Protein AF-A0A812J6T2-F1 (afdb_monomer)

pLDDT: mean 76.47, std 21.28, range [25.19, 96.25]

Mean predicted aligned error: 9.22 Å

Sequence (158 aa):
MQNLRRTVVQTNADLVLSTQWRKYPQHRQRLREALERSGIPASRIVGETPSFCGGPYCRAQEIKAFLDAHEELLDDEKRWAAVDDVNIEEQDPALMKGHFVKTDPLRGLTEERAQALVSVFAMKGKFLNDGTETLEQMGLQDGGQVIAVIKPRSAPPR

Structure (mmCIF, N/CA/C/O backbone):
data_AF-A0A812J6T2-F1
#
_entry.id   AF-A0A812J6T2-F1
#
loop_
_atom_site.group_PDB
_atom_site.id
_atom_site.type_symbol
_atom_site.label_atom_id
_atom_site.label_alt_id
_atom_site.label_comp_id
_atom_site.label_asym_id
_atom_site.label_entity_id
_atom_site.label_seq_id
_atom_site.pdbx_PDB_ins_code
_atom_site.Cartn_x
_atom_site.Cartn_y
_atom_site.Cartn_z
_atom_site.occupancy
_atom_site.B_iso_or_equiv
_at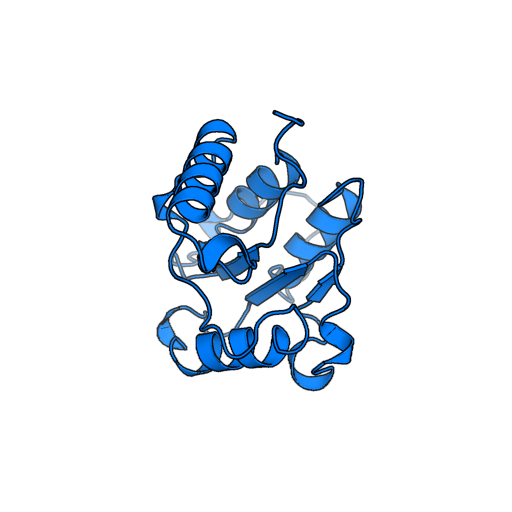om_site.auth_seq_id
_atom_site.auth_comp_id
_atom_site.auth_asym_id
_atom_site.auth_atom_id
_atom_site.pdbx_PDB_model_num
ATOM 1 N N . MET A 1 1 ? 8.153 9.354 7.603 1.00 71.06 1 MET A N 1
ATOM 2 C CA . MET A 1 1 ? 7.288 8.205 7.962 1.00 71.06 1 MET A CA 1
ATOM 3 C C . MET A 1 1 ? 6.202 8.528 8.993 1.00 71.06 1 MET A C 1
ATOM 5 O O . MET A 1 1 ? 5.327 7.694 9.167 1.00 71.06 1 MET A O 1
ATOM 9 N N . GLN A 1 2 ? 6.186 9.704 9.640 1.00 84.12 2 GLN A N 1
ATOM 10 C CA . GLN A 1 2 ? 5.151 10.041 10.637 1.00 84.12 2 GLN A CA 1
ATOM 11 C C . GLN A 1 2 ? 3.719 9.953 10.079 1.00 84.12 2 GLN A C 1
ATOM 13 O O . GLN A 1 2 ? 2.868 9.336 10.709 1.00 84.12 2 GLN A O 1
ATOM 18 N N . ASN A 1 3 ? 3.487 10.463 8.865 1.00 86.81 3 ASN A N 1
ATOM 19 C CA . ASN A 1 3 ? 2.178 10.387 8.206 1.00 86.81 3 ASN A CA 1
ATOM 20 C C . ASN A 1 3 ? 1.723 8.946 7.965 1.00 86.81 3 ASN A C 1
ATOM 22 O O . ASN A 1 3 ? 0.592 8.606 8.281 1.00 86.81 3 ASN A O 1
ATOM 26 N N . LEU A 1 4 ? 2.628 8.076 7.502 1.00 86.81 4 LEU A N 1
ATOM 27 C CA . LEU A 1 4 ? 2.323 6.657 7.323 1.00 86.81 4 LEU A CA 1
ATOM 28 C C . LEU A 1 4 ? 1.957 5.996 8.656 1.00 86.81 4 LEU A C 1
ATOM 30 O O . LEU A 1 4 ? 0.974 5.269 8.722 1.00 86.81 4 LEU A O 1
ATOM 34 N N . ARG A 1 5 ? 2.725 6.269 9.718 1.00 87.38 5 ARG A N 1
ATOM 35 C CA . ARG A 1 5 ? 2.441 5.742 11.059 1.00 87.38 5 ARG A CA 1
ATOM 36 C C . ARG A 1 5 ? 1.055 6.173 11.527 1.00 87.38 5 ARG A C 1
ATOM 38 O O . ARG A 1 5 ? 0.303 5.334 12.003 1.00 87.38 5 ARG A O 1
ATOM 45 N N . ARG A 1 6 ? 0.712 7.456 11.380 1.00 85.94 6 ARG A N 1
ATOM 46 C CA . ARG A 1 6 ? -0.609 7.958 11.767 1.00 85.94 6 ARG A CA 1
ATOM 47 C C . ARG A 1 6 ? -1.716 7.287 10.961 1.00 85.94 6 ARG A C 1
ATOM 4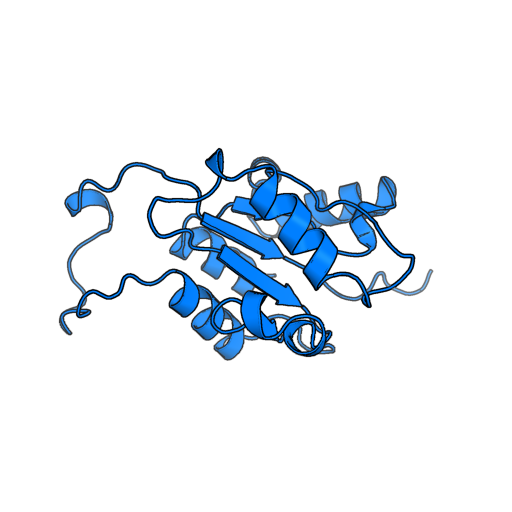9 O O . ARG A 1 6 ? -2.675 6.848 11.576 1.00 85.94 6 ARG A O 1
ATOM 56 N N . THR A 1 7 ? -1.569 7.157 9.639 1.00 85.75 7 THR A N 1
ATOM 57 C CA . THR A 1 7 ? -2.551 6.443 8.809 1.00 85.75 7 THR A CA 1
ATOM 58 C C . THR A 1 7 ? -2.727 5.009 9.297 1.00 85.75 7 THR A C 1
ATOM 60 O O . THR A 1 7 ? -3.843 4.640 9.620 1.00 85.75 7 THR A O 1
ATOM 63 N N . VAL A 1 8 ? -1.642 4.243 9.450 1.00 85.56 8 VAL A N 1
ATOM 64 C CA . VAL A 1 8 ? -1.690 2.850 9.930 1.00 85.56 8 VAL A CA 1
ATOM 65 C C . VAL A 1 8 ? -2.388 2.733 11.285 1.00 85.56 8 VAL A C 1
ATOM 67 O O . VAL A 1 8 ? -3.211 1.847 11.469 1.00 85.56 8 VAL A O 1
ATOM 70 N N . VAL A 1 9 ? -2.098 3.633 12.228 1.00 84.50 9 VAL A N 1
ATOM 71 C CA . VAL A 1 9 ? -2.751 3.642 13.547 1.00 84.50 9 VAL A CA 1
ATOM 72 C C . VAL A 1 9 ? -4.235 3.997 13.435 1.00 84.50 9 VAL A C 1
ATOM 74 O O . VAL A 1 9 ? -5.061 3.352 14.066 1.00 84.50 9 VAL A O 1
ATOM 77 N N . GLN A 1 10 ? -4.577 5.010 12.639 1.00 84.12 10 GLN A N 1
ATOM 78 C CA . GLN A 1 10 ? -5.946 5.503 12.495 1.00 84.12 10 GLN A CA 1
ATOM 79 C C . GLN A 1 10 ? -6.855 4.519 11.756 1.00 84.12 10 GLN A C 1
ATOM 81 O O . GLN A 1 10 ? -8.044 4.449 12.050 1.00 84.12 10 GLN A O 1
ATOM 86 N N . THR A 1 11 ? -6.310 3.782 10.792 1.00 81.81 11 THR A N 1
ATOM 87 C CA . THR A 1 11 ? -7.057 2.796 10.008 1.00 81.81 11 THR A CA 1
ATOM 88 C C . THR A 1 11 ? -6.918 1.385 10.582 1.00 81.81 11 THR A C 1
ATOM 90 O O . THR A 1 11 ? -7.647 0.491 10.188 1.00 81.81 11 THR A O 1
ATOM 93 N N . ASN A 1 12 ? -6.003 1.155 11.527 1.00 82.44 12 ASN A N 1
ATOM 94 C CA . ASN A 1 12 ? -5.631 -0.186 11.993 1.00 82.44 12 ASN A CA 1
ATOM 95 C C . ASN A 1 12 ? -5.145 -1.112 10.857 1.00 82.44 12 ASN A C 1
ATOM 97 O O . ASN A 1 12 ? -5.285 -2.329 10.934 1.00 82.44 12 ASN A O 1
ATOM 101 N N . ALA A 1 13 ? -4.575 -0.544 9.794 1.00 83.38 13 ALA A N 1
ATOM 102 C CA . ALA A 1 13 ? -4.241 -1.308 8.602 1.00 83.38 13 ALA A CA 1
ATOM 103 C C . ALA A 1 13 ? -2.905 -2.054 8.689 1.00 83.38 13 ALA A C 1
ATOM 105 O O . ALA A 1 13 ? -1.906 -1.557 9.211 1.00 83.38 13 ALA A O 1
ATOM 106 N N . ASP A 1 14 ? -2.885 -3.226 8.077 1.00 88.25 14 ASP A N 1
ATOM 107 C CA . ASP A 1 14 ? -1.713 -4.022 7.785 1.00 88.25 14 ASP A CA 1
ATOM 108 C C . ASP A 1 14 ? -1.066 -3.614 6.459 1.00 88.25 14 ASP A C 1
ATOM 110 O O . ASP A 1 14 ? -1.638 -2.928 5.611 1.00 88.25 14 ASP A O 1
ATOM 114 N N . LEU A 1 15 ? 0.191 -4.008 6.297 1.00 89.00 15 LEU A N 1
ATOM 115 C CA . LEU A 1 15 ? 1.067 -3.578 5.223 1.00 89.00 15 LEU A CA 1
ATOM 116 C C . LEU A 1 15 ? 1.406 -4.732 4.287 1.00 89.00 15 LEU A C 1
ATOM 118 O O . LEU A 1 15 ? 1.866 -5.791 4.716 1.00 89.00 15 LEU A O 1
ATOM 122 N N . VAL A 1 16 ? 1.306 -4.471 2.986 1.00 92.81 16 VAL A N 1
ATOM 123 C CA . VAL A 1 16 ? 1.814 -5.368 1.942 1.00 92.81 16 VAL A CA 1
ATOM 124 C C . VAL A 1 16 ? 2.922 -4.677 1.163 1.00 92.81 16 VAL A C 1
ATOM 126 O O . VAL A 1 16 ? 2.797 -3.533 0.718 1.00 92.81 16 VAL A O 1
ATOM 129 N N . LEU A 1 17 ? 4.048 -5.368 0.987 1.00 90.81 17 LEU A N 1
ATOM 130 C CA . LEU A 1 17 ? 5.189 -4.814 0.267 1.00 90.81 17 LEU A CA 1
ATOM 131 C C . LEU A 1 17 ? 5.012 -4.985 -1.242 1.00 90.81 17 LEU A C 1
ATOM 133 O O . LEU A 1 17 ? 5.200 -6.074 -1.777 1.00 90.81 17 LEU A O 1
ATOM 137 N N . SER A 1 18 ? 4.759 -3.882 -1.946 1.00 89.06 18 SER A N 1
ATOM 138 C CA . SER A 1 18 ? 4.712 -3.853 -3.420 1.00 89.06 18 SER A CA 1
ATOM 139 C C . SER A 1 18 ? 5.899 -3.088 -4.052 1.00 89.06 18 SER A C 1
ATOM 141 O O . SER A 1 18 ? 6.022 -2.880 -5.257 1.00 89.06 18 SER A O 1
ATOM 143 N N . THR A 1 19 ? 6.883 -2.716 -3.231 1.00 82.94 19 THR A N 1
ATOM 144 C CA . THR A 1 19 ? 8.076 -1.944 -3.628 1.00 82.94 19 THR A CA 1
ATOM 145 C C . THR A 1 19 ? 9.133 -2.802 -4.325 1.00 82.94 19 THR A C 1
ATOM 147 O O . THR A 1 19 ? 9.243 -3.994 -4.054 1.00 82.94 19 THR A O 1
ATOM 150 N N . GLN A 1 20 ? 9.999 -2.199 -5.151 1.00 82.62 20 GLN A N 1
ATOM 151 C CA . GLN A 1 20 ? 11.204 -2.869 -5.678 1.00 82.62 20 GLN A CA 1
ATOM 152 C C . GLN A 1 20 ? 12.105 -3.427 -4.565 1.00 82.62 20 GLN A C 1
ATOM 154 O O . GLN A 1 20 ? 12.813 -4.409 -4.768 1.00 82.62 20 GLN A O 1
ATOM 159 N N . TRP A 1 21 ? 12.059 -2.831 -3.370 1.00 84.81 21 TRP A N 1
ATOM 160 C CA . TRP A 1 21 ? 12.847 -3.278 -2.220 1.00 84.81 21 TRP A CA 1
ATOM 161 C C . TRP A 1 21 ? 12.478 -4.690 -1.759 1.00 84.81 21 TRP A C 1
ATOM 163 O O . TRP A 1 21 ? 13.328 -5.369 -1.192 1.00 84.81 21 TRP A O 1
ATOM 173 N N . ARG A 1 22 ? 11.261 -5.168 -2.060 1.00 87.38 22 ARG A N 1
ATOM 174 C CA . ARG A 1 22 ? 10.837 -6.533 -1.725 1.00 87.38 22 ARG A CA 1
ATOM 175 C C . ARG A 1 22 ? 11.695 -7.600 -2.407 1.00 87.38 22 ARG A C 1
ATOM 177 O O . ARG A 1 22 ? 11.846 -8.688 -1.879 1.00 87.38 22 ARG A O 1
ATOM 184 N N . LYS A 1 23 ? 12.337 -7.276 -3.534 1.00 82.25 23 LYS A N 1
ATOM 185 C CA . LYS A 1 23 ? 13.164 -8.217 -4.307 1.00 82.25 23 LYS A CA 1
ATOM 186 C C . LYS A 1 23 ? 14.510 -8.533 -3.654 1.00 82.25 23 LYS A C 1
ATOM 188 O O . LYS A 1 23 ? 15.162 -9.496 -4.041 1.00 82.25 23 LYS A O 1
ATOM 193 N N . TYR A 1 24 ? 14.935 -7.732 -2.677 1.00 85.50 24 TYR A N 1
ATOM 194 C CA . TYR A 1 24 ? 16.279 -7.806 -2.112 1.00 85.50 24 TYR A CA 1
ATOM 195 C C . TYR A 1 24 ? 16.213 -7.923 -0.582 1.00 85.50 24 TYR A C 1
ATOM 197 O O . TYR A 1 24 ? 15.739 -6.986 0.071 1.00 85.50 24 TYR A O 1
ATOM 205 N N . PRO A 1 25 ? 16.713 -9.018 0.024 1.00 90.44 25 PRO A N 1
ATOM 206 C CA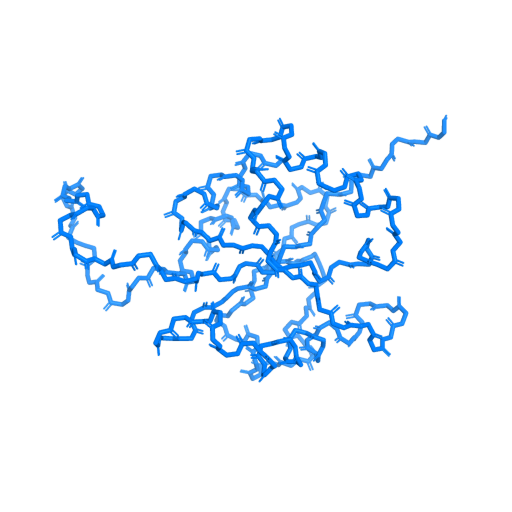 . PRO A 1 25 ? 16.630 -9.247 1.470 1.00 90.44 25 PRO A CA 1
ATOM 207 C C . PRO A 1 25 ? 17.142 -8.078 2.320 1.00 90.44 25 PRO A C 1
ATOM 209 O O . PRO A 1 25 ? 16.473 -7.644 3.256 1.00 90.44 25 PRO A O 1
ATOM 212 N N . GLN A 1 26 ? 18.280 -7.498 1.942 1.00 86.56 26 GLN A N 1
ATOM 213 C CA . GLN A 1 26 ? 18.888 -6.358 2.626 1.00 86.56 26 GLN A CA 1
ATOM 214 C C . GLN A 1 26 ? 18.017 -5.096 2.585 1.00 86.56 26 GLN A C 1
ATOM 216 O O . GLN A 1 26 ? 18.053 -4.278 3.501 1.00 86.56 26 GLN A O 1
ATOM 221 N N . HIS A 1 27 ? 17.226 -4.912 1.527 1.00 83.75 27 HIS A N 1
ATOM 222 C CA . HIS A 1 27 ? 16.320 -3.773 1.415 1.00 83.75 27 HIS A CA 1
ATOM 223 C C . HIS A 1 27 ? 15.036 -4.017 2.203 1.00 83.75 27 HIS A C 1
ATOM 225 O O . HIS A 1 27 ? 14.577 -3.107 2.890 1.00 83.75 27 HIS A O 1
ATOM 231 N N . ARG A 1 28 ? 14.513 -5.250 2.207 1.00 87.12 28 ARG A N 1
ATOM 232 C CA . ARG A 1 28 ? 13.415 -5.637 3.107 1.00 87.12 28 ARG A CA 1
ATOM 233 C C . ARG A 1 28 ? 13.780 -5.393 4.568 1.00 87.12 28 ARG A C 1
ATOM 235 O O . ARG A 1 28 ? 13.006 -4.767 5.281 1.00 87.12 28 ARG A O 1
ATOM 242 N N . GLN A 1 29 ? 14.972 -5.816 4.985 1.00 87.94 29 GLN A N 1
ATOM 243 C CA . GLN A 1 29 ? 15.443 -5.622 6.355 1.00 87.94 29 GLN A CA 1
ATOM 244 C C . GLN A 1 29 ? 15.520 -4.135 6.728 1.00 87.94 29 GLN A C 1
ATOM 246 O O . GLN A 1 29 ? 14.936 -3.713 7.721 1.00 87.94 29 GLN A O 1
ATOM 251 N N . ARG A 1 30 ? 16.131 -3.306 5.869 1.00 85.56 30 ARG A N 1
ATOM 252 C CA . ARG A 1 30 ? 16.183 -1.847 6.076 1.00 85.56 30 ARG A CA 1
ATOM 253 C C . ARG A 1 30 ? 14.800 -1.203 6.160 1.00 85.56 30 ARG A C 1
ATOM 255 O O . ARG A 1 30 ? 14.624 -0.241 6.904 1.00 85.56 30 ARG A O 1
ATOM 262 N N . LEU A 1 31 ? 13.833 -1.691 5.380 1.00 85.38 31 LEU A N 1
ATOM 263 C CA . LEU A 1 31 ? 12.460 -1.198 5.434 1.00 85.38 31 LEU A CA 1
ATOM 264 C C . LEU A 1 31 ? 11.795 -1.556 6.767 1.00 85.38 31 LEU A C 1
ATOM 266 O O . LEU A 1 31 ? 11.197 -0.673 7.373 1.00 85.38 31 LEU A O 1
ATOM 270 N N . ARG A 1 32 ? 11.945 -2.801 7.241 1.00 89.56 32 ARG A N 1
ATOM 271 C CA . ARG A 1 32 ? 11.431 -3.235 8.552 1.00 89.56 32 ARG A CA 1
ATOM 272 C C . ARG A 1 32 ? 11.987 -2.364 9.676 1.00 89.56 32 ARG A C 1
ATOM 274 O O . ARG A 1 32 ? 11.213 -1.758 10.404 1.00 89.56 32 ARG A O 1
ATOM 281 N N . GLU A 1 33 ? 13.303 -2.181 9.724 1.00 88.44 33 GLU A N 1
ATOM 282 C CA . GLU A 1 33 ? 13.950 -1.315 10.720 1.00 88.44 33 GLU A CA 1
ATOM 283 C C . GLU A 1 33 ? 13.462 0.138 10.646 1.00 88.44 33 GLU A C 1
ATOM 285 O O . GLU A 1 33 ? 13.321 0.817 11.660 1.00 88.44 33 GLU A O 1
ATOM 290 N N . ALA A 1 34 ? 13.219 0.658 9.439 1.00 84.38 34 ALA A N 1
ATOM 291 C CA . ALA A 1 34 ? 12.718 2.017 9.270 1.00 84.38 34 ALA A CA 1
ATOM 292 C C . ALA A 1 34 ? 11.265 2.172 9.750 1.00 84.38 34 ALA A C 1
ATOM 294 O O . ALA A 1 34 ? 10.938 3.207 10.336 1.00 84.38 34 ALA A O 1
ATOM 295 N N . LEU A 1 35 ? 10.421 1.158 9.532 1.00 86.69 35 LEU A N 1
ATOM 296 C CA . LEU A 1 35 ? 9.057 1.101 10.062 1.00 86.69 35 LEU A CA 1
ATOM 297 C C . LEU A 1 35 ? 9.077 1.036 11.592 1.00 86.69 35 LEU A C 1
ATOM 299 O O . LEU A 1 35 ? 8.436 1.868 12.235 1.00 86.69 35 LEU A O 1
ATOM 303 N N . GLU A 1 36 ? 9.897 0.156 12.169 1.00 91.69 36 GLU A N 1
ATOM 304 C CA . GLU A 1 36 ? 10.026 -0.001 13.622 1.00 91.69 36 GLU A CA 1
ATOM 305 C C . GLU A 1 36 ? 10.518 1.279 14.297 1.00 91.69 36 GLU A C 1
ATOM 3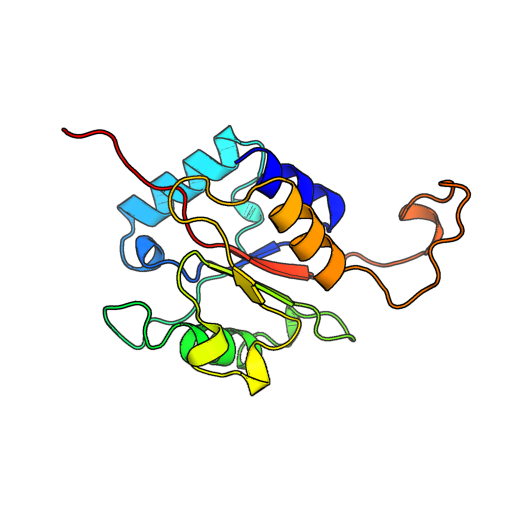07 O O . GLU A 1 36 ? 9.886 1.766 15.233 1.00 91.69 36 GLU A O 1
ATOM 312 N N . ARG A 1 37 ? 11.578 1.909 13.765 1.00 89.44 37 ARG A N 1
ATOM 313 C CA . ARG A 1 37 ? 12.051 3.224 14.243 1.00 89.44 37 ARG A CA 1
ATOM 314 C C . ARG A 1 37 ? 10.991 4.319 14.134 1.00 89.44 37 ARG A C 1
ATOM 316 O O . ARG A 1 37 ? 11.065 5.315 14.846 1.00 89.44 37 ARG A O 1
ATOM 323 N N . SER A 1 38 ? 10.026 4.155 13.234 1.00 84.50 38 SER A N 1
ATOM 324 C CA . SER A 1 38 ? 8.906 5.080 13.061 1.00 84.50 38 SER A CA 1
ATOM 325 C C . SER A 1 38 ? 7.690 4.713 13.915 1.00 84.50 38 SER A C 1
ATOM 327 O O . SER A 1 38 ? 6.665 5.380 13.801 1.00 84.50 38 SER A O 1
ATOM 329 N N . GLY A 1 39 ? 7.780 3.682 14.760 1.00 90.00 39 GLY A N 1
ATOM 330 C CA . GLY A 1 39 ? 6.695 3.226 15.625 1.00 90.00 39 GLY A CA 1
ATOM 331 C C . GLY A 1 39 ? 5.634 2.382 14.917 1.00 90.00 39 GLY A C 1
ATOM 332 O O . GLY A 1 39 ? 4.511 2.316 15.409 1.00 90.00 39 GLY A O 1
ATOM 333 N N . ILE A 1 40 ? 5.960 1.777 13.769 1.00 87.06 40 ILE A N 1
ATOM 334 C CA . ILE A 1 40 ? 5.124 0.783 13.084 1.00 87.06 40 ILE A CA 1
ATOM 335 C C . ILE A 1 40 ? 5.786 -0.589 13.279 1.00 87.06 40 ILE A C 1
ATOM 337 O O . ILE A 1 40 ? 6.875 -0.804 12.743 1.00 87.06 40 ILE A O 1
ATOM 341 N N . PRO A 1 41 ? 5.174 -1.519 14.031 1.00 90.00 41 PRO A N 1
ATOM 342 C CA . PRO A 1 41 ? 5.742 -2.848 14.238 1.00 90.00 41 PRO A CA 1
ATOM 343 C C . PRO A 1 41 ? 5.953 -3.588 12.914 1.00 90.00 41 PRO A C 1
ATOM 345 O O . PRO A 1 41 ? 5.062 -3.601 12.065 1.00 90.00 41 PRO A O 1
ATOM 348 N N . ALA A 1 42 ? 7.093 -4.264 12.743 1.00 87.81 42 ALA A N 1
ATOM 349 C CA . ALA A 1 42 ? 7.343 -5.065 11.542 1.00 87.81 42 ALA A CA 1
ATOM 350 C C . ALA A 1 42 ? 6.346 -6.228 11.372 1.00 87.81 42 ALA A C 1
ATOM 352 O O . ALA A 1 42 ? 6.174 -6.709 10.252 1.00 87.81 42 ALA A O 1
ATOM 353 N N . SER A 1 43 ? 5.671 -6.642 12.453 1.00 88.38 43 SER A N 1
ATOM 354 C CA . SER A 1 43 ? 4.574 -7.619 12.438 1.00 88.38 43 SER A CA 1
ATOM 355 C C . SER A 1 43 ? 3.343 -7.150 11.662 1.00 88.38 43 SER A C 1
ATOM 357 O O . SER A 1 43 ? 2.564 -7.988 11.233 1.00 88.38 43 SER A O 1
ATOM 359 N N . ARG A 1 44 ? 3.189 -5.840 11.420 1.00 86.94 44 ARG A N 1
ATOM 360 C CA . ARG A 1 44 ? 2.143 -5.303 10.537 1.00 86.94 44 ARG A CA 1
ATOM 361 C C . ARG A 1 44 ? 2.394 -5.611 9.065 1.00 86.94 44 ARG A C 1
ATOM 363 O O . ARG A 1 44 ? 1.519 -5.369 8.252 1.00 86.94 44 ARG A O 1
ATOM 370 N N . ILE A 1 45 ? 3.575 -6.103 8.682 1.00 90.31 45 ILE A N 1
ATOM 371 C CA . ILE A 1 45 ? 3.806 -6.566 7.310 1.00 90.31 45 ILE A CA 1
ATOM 372 C C . ILE A 1 45 ? 3.259 -7.986 7.176 1.00 90.31 45 ILE A C 1
ATOM 374 O O . ILE A 1 45 ? 3.908 -8.933 7.621 1.00 90.31 45 ILE A O 1
ATOM 378 N N 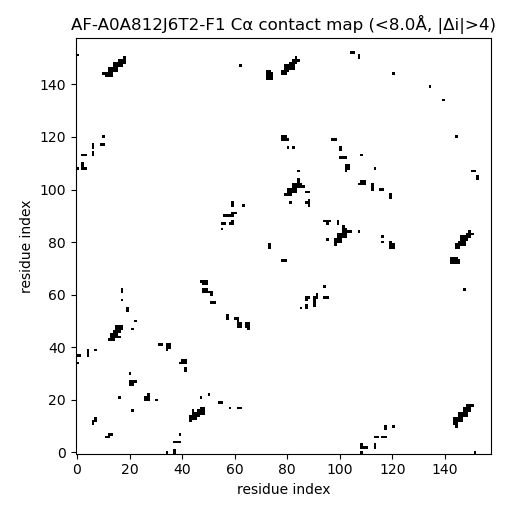. VAL A 1 46 ? 2.112 -8.119 6.515 1.00 90.00 46 VAL A N 1
ATOM 379 C CA . VAL A 1 46 ? 1.395 -9.395 6.343 1.00 90.00 46 VAL A CA 1
ATOM 380 C C . VAL A 1 46 ? 1.751 -10.117 5.045 1.00 90.00 46 VAL A C 1
ATOM 382 O O . VAL A 1 46 ? 1.474 -11.302 4.904 1.00 90.00 46 VAL A O 1
ATOM 385 N N . GLY A 1 47 ? 2.422 -9.444 4.104 1.00 90.81 47 GLY A N 1
ATOM 386 C CA . GLY A 1 47 ? 2.837 -10.081 2.858 1.00 90.81 47 GLY A CA 1
ATOM 387 C C . GLY A 1 47 ? 3.651 -9.197 1.921 1.00 90.81 47 GLY A C 1
ATOM 388 O O . GLY A 1 47 ? 3.975 -8.039 2.208 1.00 90.81 47 GLY A O 1
ATOM 389 N N . GLU A 1 48 ? 3.989 -9.759 0.765 1.00 92.31 48 GLU A N 1
ATOM 390 C CA . GLU A 1 48 ? 4.623 -9.055 -0.344 1.00 92.31 48 GLU A CA 1
ATOM 391 C C . GLU A 1 48 ? 4.010 -9.495 -1.674 1.00 92.31 48 GLU A C 1
ATOM 393 O O . GLU A 1 48 ? 3.722 -10.672 -1.878 1.00 92.31 48 GLU A O 1
ATOM 398 N N . THR A 1 49 ? 3.799 -8.548 -2.589 1.00 92.25 49 THR A N 1
ATOM 399 C CA . THR A 1 49 ? 3.245 -8.873 -3.909 1.00 92.25 49 THR A CA 1
ATOM 400 C C . THR A 1 49 ? 4.263 -9.679 -4.722 1.00 92.25 49 THR A C 1
ATOM 402 O O . THR A 1 49 ? 5.467 -9.391 -4.618 1.00 92.25 49 THR A O 1
ATOM 405 N N . PRO A 1 50 ? 3.832 -10.590 -5.618 1.00 93.88 50 PRO A N 1
ATOM 406 C CA . PRO A 1 50 ? 4.740 -11.249 -6.554 1.00 93.88 50 PRO A CA 1
ATOM 407 C C . PRO A 1 50 ? 5.528 -10.232 -7.395 1.00 93.88 50 PRO A C 1
ATOM 409 O O . PRO A 1 50 ? 5.227 -9.038 -7.432 1.00 93.88 50 PRO A O 1
ATOM 412 N N . SER A 1 51 ? 6.600 -10.684 -8.043 1.00 91.19 51 SER A N 1
ATOM 413 C CA . SER A 1 51 ? 7.417 -9.855 -8.935 1.00 91.19 51 SER A CA 1
ATOM 414 C C . SER A 1 51 ? 7.314 -10.376 -10.359 1.00 91.19 51 SER A C 1
ATOM 416 O O . SER A 1 51 ? 8.037 -11.301 -10.720 1.00 91.19 51 SER A O 1
ATOM 418 N N . PHE A 1 52 ? 6.463 -9.758 -11.173 1.00 92.25 52 PHE A N 1
ATOM 419 C CA . PHE A 1 52 ? 6.261 -10.158 -12.568 1.00 92.25 52 PHE A CA 1
ATOM 420 C C . PHE A 1 52 ? 7.210 -9.449 -13.533 1.00 92.25 52 PHE A C 1
ATOM 422 O O . PHE A 1 52 ? 7.521 -9.993 -14.590 1.00 92.25 52 PHE A O 1
ATOM 429 N N . CYS A 1 53 ? 7.735 -8.272 -13.176 1.00 86.62 53 CYS A N 1
ATOM 430 C CA . CYS A 1 53 ? 8.736 -7.605 -14.007 1.00 86.62 53 CYS A CA 1
ATOM 431 C C . CYS A 1 53 ? 9.762 -6.791 -13.218 1.00 86.62 53 CYS A C 1
ATOM 433 O O . CYS A 1 53 ? 9.603 -6.494 -12.035 1.00 86.62 53 CYS A O 1
ATOM 435 N N . GLY A 1 54 ? 10.867 -6.429 -13.880 1.00 76.25 54 GLY A N 1
ATOM 436 C CA . GLY A 1 54 ? 11.993 -5.711 -13.272 1.00 76.25 54 GLY A CA 1
ATOM 437 C C . GLY A 1 54 ? 11.646 -4.313 -12.745 1.00 76.25 54 GLY A C 1
ATOM 438 O O . GLY A 1 54 ? 12.247 -3.869 -11.771 1.00 76.25 54 GLY A O 1
ATOM 439 N N . GLY A 1 55 ? 10.652 -3.646 -13.339 1.00 75.00 55 GLY A N 1
ATOM 440 C CA . GLY A 1 55 ? 10.289 -2.253 -13.060 1.00 75.00 55 GLY A CA 1
ATOM 441 C C . GLY A 1 55 ? 8.914 -2.074 -12.405 1.00 75.00 55 GLY A C 1
ATOM 442 O O . GLY A 1 55 ? 8.341 -3.031 -11.891 1.00 75.00 55 GLY A O 1
ATOM 443 N N . PRO A 1 56 ? 8.390 -0.836 -12.362 1.00 76.94 56 PRO A N 1
ATOM 444 C CA . PRO A 1 56 ? 7.064 -0.547 -11.824 1.00 76.94 56 PRO A CA 1
ATOM 445 C C . PRO A 1 56 ? 5.909 -0.851 -12.774 1.00 76.94 56 PRO A C 1
ATOM 447 O O . PRO A 1 56 ? 4.773 -0.726 -12.351 1.00 76.94 56 PRO A O 1
ATOM 450 N N . TYR A 1 57 ? 6.169 -1.253 -14.016 1.00 86.19 57 TYR A N 1
ATOM 451 C CA . TYR A 1 57 ? 5.151 -1.375 -15.066 1.00 86.19 57 TYR A CA 1
ATOM 452 C C . TYR A 1 57 ? 4.097 -2.464 -14.834 1.00 86.19 57 TYR A C 1
ATOM 454 O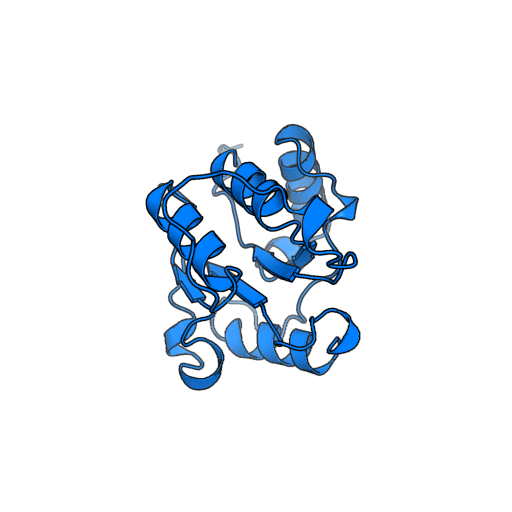 O . TYR A 1 57 ? 3.038 -2.402 -15.440 1.00 86.19 57 TYR A O 1
ATOM 462 N N . CYS A 1 58 ? 4.379 -3.439 -13.967 1.00 90.38 58 CYS A N 1
ATOM 463 C CA . CYS A 1 58 ? 3.459 -4.534 -13.646 1.00 90.38 58 CYS A CA 1
ATOM 464 C C . CYS A 1 58 ? 2.889 -4.407 -12.233 1.00 90.38 58 CYS A C 1
ATOM 466 O O . CYS A 1 58 ? 2.320 -5.364 -11.722 1.00 90.38 58 CYS A O 1
ATOM 468 N N . ARG A 1 59 ? 3.066 -3.254 -11.574 1.00 90.12 59 ARG A N 1
ATOM 469 C CA . ARG A 1 59 ? 2.687 -3.054 -10.170 1.00 90.12 59 ARG A CA 1
ATOM 470 C C . ARG A 1 59 ? 1.214 -3.362 -9.942 1.00 90.12 59 ARG A C 1
ATOM 472 O O . ARG A 1 59 ? 0.887 -4.054 -8.986 1.00 90.12 59 ARG A O 1
ATOM 479 N N . ALA A 1 60 ? 0.348 -2.887 -10.835 1.00 93.81 60 ALA A N 1
ATOM 480 C CA . ALA A 1 60 ? -1.081 -3.140 -10.727 1.00 93.81 60 ALA A CA 1
ATOM 481 C C . ALA A 1 60 ? -1.413 -4.633 -10.838 1.00 93.81 60 ALA A C 1
ATOM 483 O O . ALA A 1 60 ? -2.147 -5.157 -10.008 1.00 93.81 60 ALA A O 1
ATOM 484 N N . GLN A 1 61 ? -0.788 -5.341 -11.780 1.00 94.94 61 GLN A N 1
ATOM 485 C CA . GLN A 1 61 ? -0.951 -6.787 -11.931 1.00 94.94 61 GLN A CA 1
ATOM 486 C C . GLN A 1 61 ? -0.415 -7.564 -10.717 1.00 94.94 61 GLN A C 1
ATOM 488 O O . GLN A 1 61 ? -1.026 -8.535 -10.285 1.00 94.94 61 GLN A O 1
ATOM 493 N N . GLU A 1 62 ? 0.719 -7.140 -10.154 1.00 94.38 62 GLU A N 1
ATOM 494 C CA . GLU A 1 62 ? 1.313 -7.735 -8.951 1.00 94.38 62 GLU A CA 1
ATOM 495 C C . GLU A 1 62 ? 0.402 -7.557 -7.730 1.00 94.38 62 GLU A C 1
ATOM 497 O O . GLU A 1 62 ? 0.215 -8.500 -6.963 1.00 94.38 62 GLU A O 1
ATOM 502 N N . ILE A 1 63 ? -0.190 -6.369 -7.568 1.00 93.75 63 ILE A N 1
ATOM 503 C CA . ILE A 1 63 ? -1.184 -6.089 -6.525 1.00 93.75 63 ILE A CA 1
ATOM 504 C C . ILE A 1 63 ? -2.432 -6.940 -6.750 1.00 93.75 63 ILE A C 1
ATOM 506 O O . ILE A 1 63 ? -2.868 -7.607 -5.819 1.00 93.75 63 ILE A O 1
ATOM 510 N N . LYS A 1 64 ? -2.957 -6.991 -7.980 1.00 95.00 64 LYS A N 1
ATOM 511 C CA . LYS A 1 64 ? -4.119 -7.818 -8.316 1.00 95.00 64 LYS A CA 1
ATOM 512 C C . LYS A 1 64 ? -3.898 -9.279 -7.935 1.00 95.00 64 LYS A C 1
ATOM 514 O O . LYS A 1 64 ? -4.716 -9.859 -7.237 1.00 95.00 64 LYS A O 1
ATOM 519 N N . ALA A 1 65 ? -2.770 -9.851 -8.353 1.00 96.00 65 ALA A N 1
ATOM 520 C CA . ALA A 1 65 ? -2.439 -11.240 -8.062 1.00 96.00 65 ALA A CA 1
ATOM 521 C C . ALA A 1 65 ? -2.288 -11.503 -6.559 1.00 96.00 65 ALA A C 1
ATOM 523 O O . ALA A 1 65 ? -2.607 -12.593 -6.100 1.00 96.00 65 ALA A O 1
ATOM 524 N N . PHE A 1 66 ? -1.806 -10.520 -5.791 1.00 94.38 66 PHE A N 1
ATOM 525 C CA . PHE A 1 66 ? -1.776 -10.628 -4.338 1.00 94.38 66 PHE A CA 1
ATOM 526 C C . PHE A 1 66 ? -3.190 -10.626 -3.748 1.00 94.38 66 PHE A C 1
ATOM 528 O O . PHE A 1 66 ? -3.494 -11.513 -2.962 1.00 94.38 66 PHE A O 1
ATOM 535 N N . LEU A 1 67 ? -4.045 -9.679 -4.148 1.00 92.44 67 LEU A N 1
ATOM 536 C CA . LEU A 1 67 ? -5.424 -9.571 -3.657 1.00 92.44 67 LEU A CA 1
ATOM 537 C C . LEU A 1 67 ? -6.250 -10.819 -3.997 1.00 92.44 67 LEU A C 1
ATOM 539 O O . LEU A 1 67 ? -6.909 -11.358 -3.119 1.00 92.44 67 LEU A O 1
ATOM 543 N N . ASP A 1 68 ? -6.157 -11.316 -5.235 1.00 93.94 68 ASP A N 1
ATOM 544 C CA . ASP A 1 68 ? -6.857 -12.531 -5.678 1.00 93.94 68 ASP A CA 1
ATOM 545 C C . ASP A 1 68 ? -6.426 -13.774 -4.872 1.00 93.94 68 ASP A C 1
ATOM 547 O O . ASP A 1 68 ? -7.213 -14.696 -4.678 1.00 93.94 68 ASP A O 1
ATOM 551 N N . ALA A 1 69 ? -5.161 -13.826 -4.440 1.00 93.75 69 ALA A N 1
ATOM 552 C CA . ALA A 1 69 ? -4.598 -14.961 -3.709 1.00 93.75 69 ALA A CA 1
ATOM 553 C C . ALA A 1 69 ? -4.774 -14.871 -2.186 1.00 93.75 69 ALA A C 1
ATOM 555 O O . ALA A 1 69 ? -4.464 -15.845 -1.506 1.00 93.75 69 ALA A O 1
ATOM 556 N N . HIS A 1 70 ? -5.210 -13.717 -1.674 1.00 88.56 70 HIS A N 1
ATOM 557 C CA . HIS A 1 70 ? -5.330 -13.435 -0.244 1.00 88.56 70 HIS A CA 1
ATOM 558 C C . HIS A 1 70 ? -6.659 -12.729 0.061 1.00 88.56 70 HIS A C 1
ATOM 560 O O . HIS A 1 70 ? -6.690 -11.728 0.784 1.00 88.56 70 HIS A O 1
ATOM 566 N N . GLU A 1 71 ? -7.761 -13.200 -0.531 1.00 85.94 71 GLU A N 1
ATOM 567 C CA . GLU A 1 71 ? -9.087 -12.623 -0.275 1.00 85.94 71 GLU A CA 1
ATOM 568 C C . GLU A 1 71 ? -9.449 -12.672 1.218 1.00 85.94 71 GLU A C 1
ATOM 570 O O . GLU A 1 71 ? -10.161 -11.796 1.696 1.00 85.94 71 GLU A O 1
ATOM 575 N N . GLU A 1 72 ? -8.906 -13.633 1.972 1.00 83.75 72 GLU A N 1
ATOM 576 C CA . GLU A 1 72 ? -9.085 -13.765 3.419 1.00 83.75 72 GLU A CA 1
ATOM 577 C C . GLU A 1 72 ? -8.449 -12.638 4.247 1.00 83.75 72 GLU A C 1
ATOM 579 O O . GLU A 1 72 ? -8.765 -12.499 5.427 1.00 83.75 72 GLU A O 1
ATOM 584 N N . LEU A 1 73 ? -7.542 -11.851 3.657 1.00 78.94 73 LEU A N 1
ATOM 585 C CA . LEU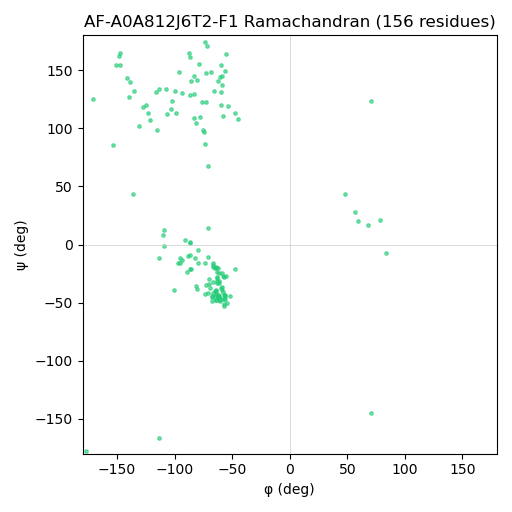 A 1 73 ? -6.943 -10.681 4.308 1.00 78.94 73 LEU A CA 1
ATOM 586 C C . LEU A 1 73 ? -7.778 -9.412 4.131 1.00 78.94 73 LEU A C 1
ATOM 588 O O . LEU A 1 73 ? -7.443 -8.385 4.722 1.00 78.94 73 LEU A O 1
ATOM 592 N N . LEU A 1 74 ? -8.809 -9.459 3.288 1.00 78.38 74 LEU A N 1
ATOM 593 C CA . LEU A 1 74 ? -9.701 -8.341 3.035 1.00 78.38 74 LEU A CA 1
ATOM 594 C C . LEU A 1 74 ? -10.948 -8.456 3.908 1.00 78.38 74 LEU A C 1
ATOM 596 O O . LEU A 1 74 ? -11.424 -9.548 4.208 1.00 78.38 74 LEU A O 1
ATOM 600 N N . ASP A 1 75 ? -11.495 -7.308 4.291 1.00 73.75 75 ASP A N 1
ATOM 601 C CA . ASP A 1 75 ? -12.802 -7.258 4.933 1.00 73.75 75 ASP A CA 1
ATOM 602 C C . ASP A 1 75 ? -13.950 -7.522 3.941 1.00 73.75 75 ASP A C 1
ATOM 604 O O . ASP A 1 75 ? -13.751 -7.611 2.726 1.00 73.75 75 ASP A O 1
ATOM 608 N N . ASP A 1 76 ? -15.179 -7.612 4.458 1.00 74.88 76 ASP A N 1
ATOM 609 C CA . ASP A 1 76 ? -16.387 -7.859 3.653 1.00 74.88 76 ASP A CA 1
ATOM 610 C C . ASP A 1 76 ? -16.604 -6.805 2.549 1.00 74.88 76 ASP A C 1
ATOM 612 O O . ASP A 1 76 ? -17.172 -7.095 1.494 1.00 74.88 76 ASP A O 1
ATOM 616 N N . GLU A 1 77 ? -16.116 -5.582 2.769 1.00 76.94 77 GLU A N 1
ATOM 617 C CA . GLU A 1 77 ? -16.182 -4.459 1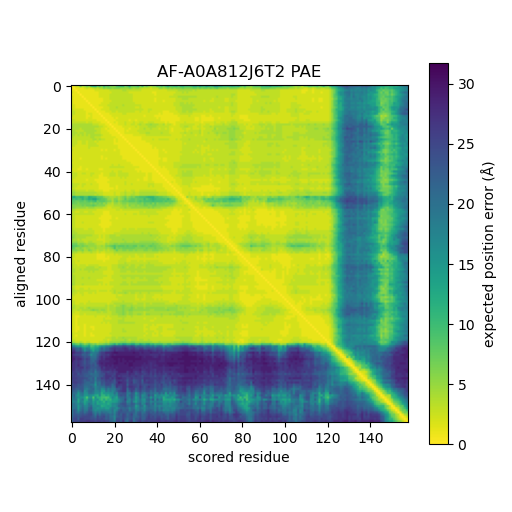.824 1.00 76.94 77 GLU A CA 1
ATOM 618 C C . GLU A 1 77 ? -15.001 -4.449 0.833 1.00 76.94 77 GLU A C 1
ATOM 620 O O . GLU A 1 77 ? -14.890 -3.548 -0.003 1.00 76.94 77 GLU A O 1
ATOM 625 N N . LYS A 1 78 ? -14.106 -5.442 0.921 1.00 80.50 78 LYS A N 1
ATOM 626 C CA . LYS A 1 78 ? -12.873 -5.579 0.142 1.00 80.50 78 LYS A CA 1
ATOM 627 C C . LYS A 1 78 ? -12.053 -4.286 0.107 1.00 80.50 78 LYS A C 1
ATOM 629 O O . LYS A 1 78 ? -11.551 -3.884 -0.946 1.00 80.50 78 LYS A O 1
ATOM 634 N N . ARG A 1 79 ? -11.918 -3.601 1.247 1.00 83.69 79 ARG A N 1
ATOM 635 C CA . ARG A 1 79 ? -11.189 -2.328 1.347 1.00 83.69 79 ARG A CA 1
ATOM 636 C C . ARG A 1 79 ? -9.679 -2.547 1.340 1.00 83.69 79 ARG A C 1
ATOM 638 O O . ARG A 1 79 ? -9.104 -3.190 2.212 1.00 83.69 79 ARG A O 1
ATOM 645 N N . TRP A 1 80 ? -9.016 -1.918 0.378 1.00 90.56 80 TRP A N 1
ATOM 646 C CA . TRP A 1 80 ? -7.560 -1.863 0.275 1.00 90.56 80 TRP A CA 1
ATOM 647 C C . TRP A 1 80 ? -7.128 -0.547 -0.366 1.00 90.56 80 TRP A C 1
ATOM 649 O O . TRP A 1 80 ? -7.926 0.132 -1.017 1.00 90.56 80 TRP A O 1
ATOM 659 N N . ALA A 1 81 ? -5.855 -0.193 -0.207 1.00 92.31 81 ALA A N 1
ATOM 660 C CA . ALA A 1 81 ? -5.282 0.964 -0.879 1.00 92.31 81 ALA A CA 1
ATOM 661 C C . ALA A 1 81 ? -3.847 0.709 -1.347 1.00 92.31 81 ALA A C 1
ATOM 663 O O . ALA A 1 81 ? -3.058 0.082 -0.639 1.00 92.31 81 ALA A O 1
ATOM 664 N N . ALA A 1 82 ? -3.478 1.253 -2.505 1.00 92.62 82 ALA A N 1
ATOM 665 C CA . ALA A 1 82 ? -2.107 1.299 -2.994 1.00 92.62 82 ALA A CA 1
ATOM 666 C C . ALA A 1 82 ? -1.529 2.713 -2.917 1.00 92.62 82 ALA A C 1
ATOM 668 O O . ALA A 1 82 ? -2.151 3.688 -3.337 1.00 92.62 82 ALA A O 1
ATOM 669 N N . VAL A 1 83 ? -0.306 2.812 -2.400 1.00 90.50 83 VAL A N 1
ATOM 670 C CA . VAL A 1 83 ? 0.404 4.073 -2.178 1.00 90.50 83 VAL A CA 1
ATOM 671 C C . VAL A 1 83 ? 1.736 4.024 -2.915 1.00 90.50 83 VAL A C 1
ATOM 673 O O . VAL A 1 83 ? 2.615 3.243 -2.549 1.00 90.50 83 VAL A O 1
ATOM 676 N N . ASP A 1 84 ? 1.898 4.853 -3.947 1.00 88.44 84 ASP A N 1
ATOM 677 C CA . ASP A 1 84 ? 3.057 4.806 -4.855 1.00 88.44 84 ASP A CA 1
ATOM 678 C C . ASP A 1 84 ? 3.431 6.206 -5.368 1.00 88.44 84 ASP A C 1
ATOM 680 O O . ASP A 1 84 ? 2.591 7.105 -5.401 1.00 88.44 84 ASP A O 1
ATOM 684 N N . ASP A 1 85 ? 4.691 6.427 -5.743 1.00 85.88 85 ASP A N 1
ATOM 685 C CA . ASP A 1 85 ? 5.147 7.660 -6.404 1.00 85.88 85 ASP A CA 1
ATOM 686 C C . ASP A 1 85 ? 4.957 7.598 -7.933 1.00 85.88 85 ASP A C 1
ATOM 688 O O . ASP A 1 85 ? 4.848 8.630 -8.607 1.00 85.88 85 ASP A O 1
ATOM 692 N N . VAL A 1 86 ? 4.846 6.389 -8.488 1.00 87.44 86 VAL A N 1
ATOM 693 C CA . VAL A 1 86 ? 4.500 6.129 -9.890 1.00 87.44 86 VAL A CA 1
ATOM 694 C C . VAL A 1 86 ? 2.982 6.107 -10.056 1.00 87.44 86 VAL A C 1
ATOM 696 O O . VAL A 1 86 ? 2.271 5.579 -9.209 1.00 87.44 86 VAL A O 1
ATOM 699 N N . ASN A 1 87 ? 2.466 6.660 -11.161 1.00 89.94 87 ASN A N 1
ATOM 700 C CA . ASN A 1 87 ? 1.035 6.578 -11.455 1.00 89.94 87 ASN A CA 1
ATOM 701 C C . ASN A 1 87 ? 0.653 5.163 -11.914 1.00 89.94 87 ASN A C 1
ATOM 703 O O . ASN A 1 87 ? 0.677 4.865 -13.104 1.00 89.94 87 ASN A O 1
ATOM 707 N N . ILE A 1 88 ? 0.354 4.272 -10.971 1.00 90.81 88 ILE A N 1
ATOM 708 C CA . ILE A 1 88 ? -0.001 2.880 -11.282 1.00 90.81 88 ILE A CA 1
ATOM 709 C C . ILE A 1 88 ? -1.473 2.717 -11.667 1.00 90.81 88 ILE A C 1
ATOM 711 O O . ILE A 1 88 ? -1.834 1.685 -12.220 1.00 90.81 88 ILE A O 1
ATOM 715 N N . GLU A 1 89 ? -2.305 3.740 -11.450 1.00 94.38 89 GLU A N 1
ATOM 716 C CA . GLU A 1 89 ? -3.684 3.765 -11.949 1.00 94.38 89 GLU A CA 1
ATOM 717 C C . GLU A 1 89 ? -3.737 3.701 -13.479 1.00 94.38 89 GLU A C 1
ATOM 719 O O . GLU A 1 89 ? -4.618 3.054 -14.025 1.00 94.38 89 GLU A O 1
ATOM 724 N N . GLU A 1 90 ? -2.743 4.253 -14.182 1.00 94.38 90 GLU A N 1
ATOM 725 C CA . GLU A 1 90 ? -2.632 4.135 -15.646 1.00 94.38 90 GLU A CA 1
ATOM 726 C C . GLU A 1 90 ? -2.404 2.691 -16.130 1.00 94.38 90 GLU A C 1
ATOM 728 O O . GLU A 1 90 ? -2.652 2.396 -17.296 1.00 94.38 90 GLU A O 1
ATOM 733 N N . GLN A 1 91 ? -1.932 1.788 -15.261 1.00 93.81 91 GLN A N 1
ATOM 734 C CA . GLN A 1 91 ? -1.679 0.384 -15.615 1.00 93.81 91 GLN A CA 1
ATOM 735 C C . GLN A 1 91 ? -2.957 -0.455 -15.580 1.00 93.81 91 GLN A C 1
ATOM 737 O O . GLN A 1 91 ? -3.104 -1.372 -16.383 1.00 93.81 91 GLN A O 1
ATOM 742 N N . ASP A 1 92 ? -3.857 -0.151 -14.642 1.00 95.88 92 ASP A N 1
ATOM 743 C CA . ASP A 1 92 ? -5.163 -0.796 -14.514 1.00 95.88 92 ASP A CA 1
ATOM 744 C C . ASP A 1 92 ? -6.162 0.164 -13.838 1.00 95.88 92 ASP A C 1
ATOM 746 O O . ASP A 1 92 ? -6.342 0.131 -12.614 1.00 95.88 92 ASP A O 1
ATOM 750 N N . PRO A 1 93 ? -6.820 1.045 -14.616 1.00 96.25 93 PRO A N 1
ATOM 751 C CA . PRO A 1 93 ? -7.770 2.004 -14.062 1.00 96.25 93 PRO A CA 1
ATOM 752 C C . PRO A 1 93 ? -8.984 1.335 -13.414 1.00 96.25 93 PRO A C 1
ATOM 754 O O . PRO A 1 93 ? -9.589 1.911 -12.515 1.00 96.25 93 PRO A O 1
ATOM 757 N N . ALA A 1 94 ? -9.366 0.136 -13.866 1.00 95.69 94 ALA A N 1
ATOM 758 C CA . ALA A 1 94 ? -10.522 -0.569 -13.325 1.00 95.69 94 ALA A CA 1
ATOM 759 C C . ALA A 1 94 ? -10.242 -1.080 -11.907 1.00 95.69 94 ALA A C 1
ATOM 761 O O . ALA A 1 94 ? -11.096 -0.942 -11.035 1.00 95.69 94 ALA A O 1
ATOM 762 N N . LEU A 1 95 ? -9.040 -1.613 -11.673 1.00 94.44 95 LEU A N 1
ATOM 763 C CA . LEU A 1 95 ? -8.600 -2.069 -10.358 1.00 94.44 95 LEU A CA 1
ATOM 764 C C . LEU A 1 95 ? -8.268 -0.907 -9.411 1.00 94.44 95 LEU A C 1
ATOM 766 O O . LEU A 1 95 ? -8.588 -0.958 -8.229 1.00 94.44 95 LEU A O 1
ATOM 770 N N . MET A 1 96 ? -7.589 0.126 -9.913 1.00 93.62 96 MET A N 1
ATOM 771 C CA . MET A 1 96 ? -6.978 1.161 -9.068 1.00 93.62 96 MET A CA 1
ATOM 772 C C . MET A 1 96 ? -7.918 2.306 -8.696 1.00 93.62 96 MET A C 1
ATOM 774 O O . MET A 1 96 ? -7.667 3.007 -7.710 1.00 93.62 96 MET A O 1
ATOM 778 N N . LYS A 1 97 ? -8.991 2.522 -9.464 1.00 94.00 97 LYS A N 1
ATOM 779 C CA . LYS A 1 97 ? -9.916 3.634 -9.236 1.00 94.00 97 LYS A CA 1
ATOM 780 C C . LYS A 1 97 ? -10.536 3.546 -7.843 1.00 94.00 97 LYS A C 1
ATOM 782 O O . LYS A 1 97 ? -11.239 2.598 -7.519 1.00 94.00 97 LYS A O 1
ATOM 787 N N . GLY A 1 98 ? -10.305 4.580 -7.034 1.00 91.50 98 GLY A N 1
ATOM 788 C CA . GLY A 1 98 ? -10.777 4.646 -5.645 1.00 91.50 98 GLY A CA 1
ATOM 789 C C . GLY A 1 98 ? -9.880 3.936 -4.626 1.00 91.50 98 GLY A C 1
ATOM 790 O O . GLY A 1 98 ? -10.084 4.124 -3.432 1.00 91.50 98 GLY A O 1
ATOM 791 N N . HIS A 1 99 ? -8.859 3.205 -5.079 1.00 92.38 99 HIS A N 1
ATOM 792 C CA . HIS A 1 99 ? -7.906 2.481 -4.234 1.00 92.38 99 HIS A CA 1
ATOM 793 C C . HIS A 1 99 ? -6.481 3.046 -4.320 1.00 92.38 99 HIS A C 1
ATOM 795 O O . HIS A 1 99 ? -5.629 2.694 -3.511 1.00 92.38 99 HIS A O 1
ATOM 801 N N . PHE A 1 100 ? -6.183 3.930 -5.275 1.00 93.50 100 PHE A N 1
ATOM 802 C CA . PHE A 1 100 ? -4.837 4.467 -5.467 1.00 93.50 100 PHE A CA 1
ATOM 803 C C . PHE A 1 100 ? -4.635 5.866 -4.866 1.00 93.50 100 PHE A C 1
ATOM 805 O O . PHE A 1 100 ? -5.391 6.802 -5.125 1.00 93.50 100 PHE A O 1
ATOM 812 N N . VAL A 1 101 ? -3.539 6.035 -4.120 1.00 92.06 101 VAL A N 1
ATOM 813 C CA . VAL A 1 101 ? -3.058 7.326 -3.620 1.00 92.06 101 VAL A CA 1
ATOM 814 C C . VAL A 1 101 ? -1.641 7.582 -4.119 1.00 92.06 101 VAL A C 1
ATOM 816 O O . VAL A 1 101 ? -0.660 7.025 -3.621 1.00 92.06 101 VAL A O 1
ATOM 819 N N . LYS A 1 102 ? -1.522 8.505 -5.077 1.00 90.19 102 LYS A N 1
ATOM 820 C CA . LYS A 1 102 ? -0.223 8.951 -5.584 1.00 90.19 102 LYS A CA 1
ATOM 821 C C . LYS A 1 102 ? 0.498 9.839 -4.570 1.00 90.19 102 LYS A C 1
ATOM 823 O O . LYS A 1 102 ? -0.009 10.891 -4.176 1.00 90.19 102 LYS A O 1
ATOM 828 N N . THR A 1 103 ? 1.701 9.439 -4.188 1.00 85.25 103 THR A N 1
ATOM 829 C CA . THR A 1 103 ? 2.615 10.222 -3.351 1.00 85.25 103 THR A CA 1
ATOM 830 C C . THR A 1 103 ? 3.489 11.153 -4.181 1.00 85.25 103 THR A C 1
ATOM 832 O O . THR A 1 103 ? 3.599 11.029 -5.402 1.00 85.25 103 THR A O 1
ATOM 835 N N . ASP A 1 104 ? 4.109 12.119 -3.509 1.00 83.62 104 ASP A N 1
ATOM 836 C CA . ASP A 1 104 ? 5.112 12.973 -4.129 1.00 83.62 104 ASP A CA 1
ATOM 837 C C . ASP A 1 104 ? 6.480 12.252 -4.113 1.00 83.62 104 ASP A C 1
ATOM 839 O O . ASP A 1 104 ? 6.912 11.794 -3.054 1.00 83.62 104 ASP A O 1
ATOM 843 N N . PRO A 1 105 ? 7.205 12.150 -5.240 1.00 74.38 105 PRO A N 1
ATOM 844 C CA . PRO A 1 105 ? 8.479 11.424 -5.297 1.00 74.38 105 PRO A CA 1
ATOM 845 C C . PRO A 1 105 ? 9.616 12.071 -4.482 1.00 74.38 105 PRO A C 1
ATOM 847 O O . PRO A 1 105 ? 10.625 11.411 -4.211 1.00 74.38 105 PRO A O 1
ATOM 850 N N . LEU A 1 106 ? 9.489 13.351 -4.116 1.00 76.75 106 LEU A N 1
ATOM 851 C CA . LEU A 1 106 ? 10.453 14.115 -3.318 1.00 76.75 106 LEU A CA 1
ATOM 852 C C . LEU A 1 106 ? 10.021 14.232 -1.852 1.00 76.75 106 LEU A C 1
ATOM 854 O O . LEU A 1 106 ? 10.860 14.148 -0.958 1.00 76.75 106 LEU A O 1
ATOM 858 N N . ARG A 1 107 ? 8.724 14.426 -1.597 1.00 78.75 107 ARG A N 1
ATOM 859 C CA . ARG A 1 107 ? 8.158 14.654 -0.256 1.00 78.75 107 ARG A CA 1
ATOM 860 C C . ARG A 1 107 ? 7.587 13.388 0.388 1.00 78.75 107 ARG A C 1
ATOM 862 O O . ARG A 1 107 ? 7.382 13.358 1.600 1.00 78.75 107 ARG A O 1
ATOM 869 N N . GLY A 1 108 ? 7.356 12.339 -0.395 1.00 83.19 108 GLY A N 1
ATOM 870 C CA . GLY A 1 108 ? 6.715 11.101 0.034 1.00 83.19 108 GLY A CA 1
ATOM 871 C C . GLY A 1 108 ? 5.220 11.282 0.311 1.00 83.19 108 GLY A C 1
ATOM 872 O O . GLY A 1 108 ? 4.523 12.048 -0.359 1.00 83.19 108 GLY A O 1
ATOM 873 N N . LEU A 1 109 ? 4.718 10.554 1.312 1.00 85.06 109 LEU A N 1
ATOM 874 C CA . LEU A 1 109 ? 3.338 10.668 1.784 1.00 85.06 109 LEU A CA 1
ATOM 875 C C . LEU A 1 109 ? 3.170 11.964 2.594 1.00 85.06 109 LEU A C 1
ATOM 877 O O . LEU A 1 109 ? 3.508 12.006 3.780 1.00 85.06 109 LEU A O 1
ATOM 881 N N . THR A 1 110 ? 2.672 13.020 1.951 1.00 88.75 110 THR A N 1
ATOM 882 C CA . THR A 1 110 ? 2.328 14.288 2.614 1.00 88.75 110 THR A CA 1
ATOM 883 C C . THR A 1 110 ? 1.074 14.144 3.479 1.00 88.75 110 THR A C 1
ATOM 885 O O . THR A 1 110 ? 0.403 13.114 3.438 1.00 88.75 110 THR A O 1
ATOM 888 N N . GLU A 1 111 ? 0.763 15.166 4.275 1.00 90.44 111 GLU A N 1
ATOM 889 C CA . GLU A 1 111 ? -0.430 15.201 5.130 1.00 90.44 111 GLU A CA 1
ATOM 890 C C . GLU A 1 111 ? -1.713 15.017 4.311 1.00 90.44 111 GLU A C 1
ATOM 892 O O . GLU A 1 111 ? -2.549 14.171 4.615 1.00 90.44 111 GLU A O 1
ATOM 897 N N . GLU A 1 112 ? -1.821 15.749 3.205 1.00 92.19 112 GLU A N 1
ATOM 898 C CA . GLU A 1 112 ? -2.990 15.744 2.328 1.00 92.19 112 GLU A CA 1
ATOM 899 C C . GLU A 1 112 ? -3.186 14.367 1.685 1.00 92.19 112 GLU A C 1
ATOM 901 O O . GLU A 1 112 ? -4.305 13.869 1.563 1.00 92.19 112 GLU A O 1
ATOM 906 N N . ARG A 1 113 ? -2.081 13.715 1.302 1.00 90.12 113 ARG A N 1
ATOM 907 C CA . ARG A 1 113 ? -2.112 12.358 0.743 1.00 90.12 113 ARG A CA 1
ATOM 908 C C . ARG A 1 113 ? -2.408 11.309 1.810 1.00 90.12 113 ARG A C 1
ATOM 910 O O . ARG A 1 113 ? -3.113 10.351 1.518 1.00 90.12 113 ARG A O 1
ATOM 917 N N . ALA A 1 114 ? -1.929 11.494 3.036 1.00 89.44 114 ALA A N 1
ATOM 918 C CA . ALA A 1 114 ? -2.273 10.628 4.159 1.00 89.44 114 ALA A CA 1
ATOM 919 C C . ALA A 1 114 ? -3.768 10.701 4.488 1.00 89.44 114 ALA A C 1
ATOM 921 O O . ALA A 1 114 ? -4.386 9.668 4.724 1.00 89.44 114 ALA A O 1
ATOM 922 N N . GLN A 1 115 ? -4.367 11.892 4.428 1.00 89.50 115 GLN A N 1
ATOM 923 C CA . GLN A 1 115 ? -5.807 12.048 4.614 1.00 89.50 115 GLN A CA 1
ATOM 924 C C . GLN A 1 115 ? -6.602 11.393 3.479 1.00 89.50 115 GLN A C 1
ATOM 926 O O . GLN A 1 115 ? -7.585 10.707 3.744 1.00 89.50 115 GLN A O 1
ATOM 931 N N . ALA A 1 116 ? -6.157 11.543 2.225 1.00 90.06 116 ALA A N 1
ATOM 932 C CA . ALA A 1 116 ? -6.763 10.838 1.094 1.00 90.06 116 ALA A CA 1
ATOM 933 C C . ALA A 1 116 ? -6.705 9.312 1.275 1.00 90.06 116 ALA A C 1
ATOM 935 O O . ALA A 1 116 ? -7.680 8.629 0.983 1.00 90.06 116 ALA A O 1
ATOM 936 N N . LEU A 1 117 ? -5.593 8.794 1.805 1.00 88.88 117 LEU A N 1
ATOM 937 C CA . LEU A 1 117 ? -5.425 7.377 2.114 1.00 88.88 117 LEU A CA 1
ATOM 938 C C . LEU A 1 117 ? -6.380 6.901 3.211 1.00 88.88 117 LEU A C 1
ATOM 940 O O . LEU A 1 117 ? -7.019 5.871 3.043 1.00 88.88 117 LEU A O 1
ATOM 944 N N . VAL A 1 118 ? -6.531 7.662 4.296 1.00 88.00 118 VAL A N 1
ATOM 945 C CA . VAL A 1 118 ? -7.515 7.355 5.348 1.00 88.00 118 VAL A CA 1
ATOM 946 C C . VAL A 1 118 ? -8.934 7.299 4.774 1.00 88.00 118 VAL A C 1
ATOM 948 O O . VAL A 1 118 ? -9.699 6.401 5.118 1.00 88.00 118 VAL A O 1
ATOM 951 N N . SER A 1 119 ? -9.280 8.210 3.861 1.00 88.44 119 SER A N 1
ATOM 952 C CA . SER A 1 119 ? -10.605 8.243 3.233 1.00 88.44 119 SER A CA 1
ATOM 953 C C . SER A 1 119 ? -10.927 7.012 2.378 1.00 88.44 119 SER A C 1
ATOM 955 O O . SER A 1 119 ? -12.105 6.751 2.162 1.00 88.44 119 SER A O 1
ATOM 957 N N . VAL A 1 120 ? -9.928 6.243 1.921 1.00 85.56 120 VAL A N 1
ATOM 958 C CA . VAL A 1 120 ? -10.163 4.956 1.233 1.00 85.56 120 VAL A CA 1
ATOM 959 C C . VAL A 1 120 ? -10.759 3.918 2.192 1.00 85.56 120 VAL A C 1
ATOM 961 O O . VAL A 1 120 ? -11.570 3.092 1.783 1.00 85.56 120 VAL A O 1
ATOM 964 N N . PHE A 1 121 ? -10.400 3.983 3.477 1.00 80.44 121 PHE A N 1
ATOM 965 C CA . PHE A 1 121 ? -10.853 3.039 4.504 1.00 80.44 121 PHE A CA 1
ATOM 966 C C . PHE A 1 121 ? -12.079 3.525 5.290 1.00 80.44 121 PHE A C 1
ATOM 968 O O . PHE A 1 121 ? -12.745 2.728 5.957 1.00 80.44 121 PHE A O 1
ATOM 975 N N . ALA A 1 122 ? -12.404 4.818 5.210 1.00 73.81 122 ALA A N 1
ATOM 976 C CA . ALA A 1 122 ? -13.567 5.389 5.876 1.00 73.81 122 ALA A CA 1
ATOM 977 C C . ALA A 1 122 ? -14.866 4.712 5.400 1.00 73.81 122 ALA A C 1
ATOM 979 O O . ALA A 1 122 ? -15.111 4.570 4.202 1.00 73.81 122 ALA A O 1
ATOM 980 N N . MET A 1 123 ? -15.716 4.299 6.346 1.00 56.28 123 MET A N 1
ATOM 981 C CA . MET A 1 123 ? -17.031 3.741 6.024 1.00 56.28 123 MET A CA 1
ATOM 982 C C . MET A 1 123 ? -17.870 4.756 5.236 1.00 56.28 123 MET A C 1
ATOM 984 O O . MET A 1 123 ? -17.854 5.952 5.534 1.00 56.28 123 MET A O 1
ATOM 988 N N . LYS A 1 124 ? -18.701 4.279 4.298 1.00 42.50 124 LYS A N 1
ATOM 989 C CA . LYS A 1 124 ? -19.859 5.044 3.803 1.00 42.50 124 LYS A CA 1
ATOM 990 C C . LYS A 1 124 ? -20.930 5.112 4.900 1.00 42.50 124 LYS A C 1
ATOM 992 O O . LYS A 1 124 ? -22.003 4.536 4.785 1.00 42.50 124 LYS A O 1
ATOM 997 N N . GLY A 1 125 ? -20.630 5.821 5.977 1.00 37.81 125 GLY A N 1
ATOM 998 C CA . GLY A 1 125 ? -21.553 6.176 7.044 1.00 37.81 125 GLY A CA 1
ATOM 999 C C . GLY A 1 125 ? -21.329 7.644 7.363 1.00 37.81 125 GLY A C 1
ATOM 1000 O O . GLY A 1 125 ? -20.186 8.079 7.457 1.00 37.81 125 GLY A O 1
ATOM 1001 N N . LYS A 1 126 ? -22.407 8.430 7.445 1.00 34.19 126 LYS A N 1
ATOM 1002 C CA . LYS A 1 126 ? -22.345 9.849 7.819 1.00 34.19 126 LYS A CA 1
ATOM 1003 C C . LYS A 1 126 ? -21.473 9.993 9.069 1.00 34.19 126 LYS A C 1
ATOM 1005 O O . LYS A 1 126 ? -21.887 9.551 10.135 1.00 34.19 126 LYS A O 1
ATOM 1010 N N . PHE A 1 127 ? -20.315 10.637 8.948 1.00 38.75 127 PHE A N 1
ATOM 1011 C CA . PHE A 1 127 ? -19.670 11.225 10.114 1.00 38.75 127 PHE A CA 1
ATOM 1012 C C . PHE A 1 127 ? -20.685 12.213 10.701 1.00 38.75 127 PHE A C 1
ATOM 1014 O O . PHE A 1 127 ? -21.042 13.198 10.050 1.00 38.75 127 PHE A O 1
ATOM 1021 N N . LEU A 1 128 ? -21.243 11.898 11.871 1.00 36.06 128 LEU A N 1
ATOM 1022 C CA . LEU A 1 128 ? -21.971 12.888 12.652 1.00 36.06 128 LEU A CA 1
ATOM 1023 C C . LEU A 1 128 ? -20.941 13.931 13.105 1.00 36.06 128 LEU A C 1
ATOM 1025 O O . LEU A 1 128 ? -19.829 13.603 13.514 1.00 36.06 128 LEU A O 1
ATOM 1029 N N . ASN A 1 129 ? -21.287 15.203 12.922 1.00 37.41 129 ASN A N 1
ATOM 1030 C CA . ASN A 1 129 ? -20.387 16.354 13.043 1.00 37.41 129 ASN A CA 1
ATOM 1031 C C . ASN A 1 129 ? -19.952 16.685 14.486 1.00 37.41 129 ASN A C 1
ATOM 1033 O O . ASN A 1 129 ? -19.463 17.788 14.717 1.00 37.41 129 ASN A O 1
ATOM 1037 N N . ASP A 1 130 ? -20.142 15.802 15.464 1.00 46.16 130 ASP A N 1
ATOM 1038 C CA . ASP A 1 130 ? -19.915 16.114 16.882 1.00 46.16 130 ASP A CA 1
ATOM 1039 C C . ASP A 1 130 ? -18.696 15.423 17.507 1.00 46.16 130 ASP A C 1
ATOM 1041 O O . ASP A 1 130 ? -18.342 15.733 18.641 1.00 46.16 130 ASP A O 1
ATOM 1045 N N . GLY A 1 131 ? -17.968 14.591 16.755 1.00 42.78 131 GLY A N 1
ATOM 1046 C CA . GLY A 1 131 ? -16.633 14.141 17.162 1.00 42.78 131 GLY A CA 1
ATOM 1047 C C . GLY A 1 131 ? -16.604 13.226 18.387 1.00 42.78 131 GLY A C 1
ATOM 1048 O O . GLY A 1 131 ? -15.535 13.022 18.963 1.00 42.78 131 GLY A O 1
ATOM 1049 N N . THR A 1 132 ? -17.734 12.640 18.770 1.00 41.31 132 THR A N 1
ATOM 1050 C CA . THR A 1 132 ? -17.790 11.663 19.854 1.00 41.31 132 THR A CA 1
ATOM 1051 C C . THR A 1 132 ? -18.553 10.443 19.388 1.00 41.31 132 THR A C 1
ATOM 1053 O O . THR A 1 132 ? -19.768 10.491 19.302 1.00 41.31 132 THR A O 1
ATOM 1056 N N . GLU A 1 133 ? -17.818 9.388 19.050 1.00 39.56 133 GLU A N 1
ATOM 1057 C CA . GLU A 1 133 ? -17.988 8.030 19.584 1.00 39.56 133 GLU A CA 1
ATOM 1058 C C . GLU A 1 133 ? -16.795 7.191 19.089 1.00 39.56 133 GLU A C 1
ATOM 1060 O O . GLU A 1 133 ? -16.432 7.192 17.910 1.00 39.56 133 GLU A O 1
ATOM 1065 N N . THR A 1 134 ? -16.081 6.577 20.032 1.00 45.56 134 THR A N 1
ATOM 1066 C CA . THR A 1 134 ? -14.847 5.821 19.801 1.00 45.56 134 THR A CA 1
ATOM 1067 C C . THR A 1 134 ? -15.136 4.491 19.109 1.00 45.56 134 THR A C 1
ATOM 1069 O O . THR A 1 134 ? -16.146 3.842 19.369 1.00 45.56 134 THR A O 1
ATOM 1072 N N . LEU A 1 135 ? -14.183 4.054 18.277 1.00 38.94 135 LEU A N 1
ATOM 1073 C CA . LEU A 1 135 ? -14.173 2.796 17.510 1.00 38.94 135 LEU A CA 1
ATOM 1074 C C . LEU A 1 135 ? -14.552 1.540 18.334 1.00 38.94 135 LEU A C 1
ATOM 1076 O O . LEU A 1 135 ? -15.003 0.552 17.765 1.00 38.94 135 LEU A O 1
ATOM 1080 N N . GLU A 1 136 ? -14.433 1.595 19.663 1.00 32.97 136 GLU A N 1
ATOM 1081 C CA . GLU A 1 136 ? -14.820 0.538 20.607 1.00 32.97 136 GLU A CA 1
ATOM 1082 C C . GLU A 1 136 ? -16.341 0.331 20.745 1.00 32.97 136 GLU A C 1
ATOM 1084 O O . GLU A 1 136 ? -16.778 -0.790 20.998 1.00 32.97 136 GLU A O 1
ATOM 1089 N N . GLN A 1 137 ? -17.176 1.361 20.559 1.00 36.91 137 GLN A N 1
ATOM 1090 C CA . GLN A 1 137 ? -18.633 1.235 20.744 1.00 36.91 137 GLN A CA 1
ATOM 1091 C C . GLN A 1 137 ? -19.347 0.595 19.545 1.00 36.91 137 GLN A C 1
ATOM 1093 O O . GLN A 1 137 ? -20.475 0.124 19.685 1.00 36.91 137 GLN A O 1
ATOM 1098 N N . MET A 1 138 ? -18.697 0.524 18.379 1.00 37.47 138 MET A N 1
ATOM 1099 C CA . MET A 1 138 ? -19.314 0.004 17.151 1.00 37.47 138 MET A CA 1
ATOM 1100 C C . MET A 1 138 ? -19.210 -1.520 16.995 1.00 37.47 138 MET A C 1
ATOM 1102 O O . MET A 1 138 ? -19.668 -2.049 15.986 1.00 37.47 138 MET A O 1
ATOM 1106 N N . GLY A 1 139 ? -18.627 -2.241 17.963 1.00 29.16 139 GLY A N 1
ATOM 1107 C CA . GLY A 1 139 ? -18.569 -3.710 17.936 1.00 29.16 139 GLY A CA 1
ATOM 1108 C C . GLY A 1 139 ? -17.856 -4.294 16.708 1.00 29.16 139 GLY A C 1
ATOM 1109 O O . GLY A 1 139 ? -18.075 -5.456 16.369 1.00 29.16 139 GLY A O 1
ATOM 1110 N N . LEU A 1 140 ? -17.031 -3.492 16.027 1.00 32.62 140 LEU A N 1
ATOM 1111 C CA . LEU A 1 140 ? -16.301 -3.905 14.836 1.00 32.62 140 LEU A CA 1
ATOM 1112 C C . LEU A 1 140 ? -15.105 -4.749 15.272 1.00 32.62 140 LEU A C 1
ATOM 1114 O O . LEU A 1 140 ? -14.169 -4.254 15.897 1.00 32.62 140 LEU A O 1
ATOM 1118 N N . GLN A 1 141 ? -15.183 -6.043 14.974 1.00 29.94 141 GLN A N 1
ATOM 1119 C CA . GLN A 1 141 ? -14.087 -6.980 15.164 1.00 29.94 141 GLN A CA 1
ATOM 1120 C C . GLN A 1 141 ? -12.897 -6.581 14.281 1.00 29.94 141 GLN A C 1
ATOM 1122 O O . GLN A 1 141 ? -13.082 -6.154 13.141 1.00 29.94 141 GLN A O 1
ATOM 1127 N N . ASP A 1 142 ? -11.689 -6.729 14.834 1.00 36.19 142 ASP A N 1
ATOM 1128 C CA . ASP A 1 142 ? -10.410 -6.643 14.126 1.00 36.19 142 ASP A CA 1
ATOM 1129 C C . ASP A 1 142 ? -10.478 -7.439 12.810 1.00 36.19 142 ASP A C 1
ATOM 1131 O O . ASP A 1 142 ? -10.518 -8.669 12.814 1.00 36.19 142 ASP A O 1
ATOM 1135 N N . GLY A 1 143 ? -10.517 -6.727 11.682 1.00 25.19 143 GLY A N 1
ATOM 1136 C CA . GLY A 1 143 ? -10.608 -7.292 10.338 1.00 25.19 143 GLY A CA 1
ATOM 1137 C C . GLY A 1 143 ? -9.707 -6.515 9.384 1.00 25.19 143 GLY A C 1
ATOM 1138 O O . GLY A 1 143 ? -9.751 -5.284 9.350 1.00 25.19 143 GLY A O 1
ATOM 1139 N N . GLY A 1 144 ? -8.843 -7.249 8.680 1.00 30.08 144 GLY A N 1
ATOM 1140 C CA . GLY A 1 144 ? -7.669 -6.762 7.960 1.00 30.08 144 GLY A CA 1
ATOM 1141 C C . GLY A 1 144 ? -7.961 -5.641 6.968 1.00 30.08 144 GLY A C 1
ATOM 1142 O O . GLY A 1 144 ? -8.692 -5.798 5.995 1.00 30.08 144 GLY A O 1
ATOM 1143 N N . GLN A 1 145 ? -7.339 -4.490 7.200 1.00 40.97 145 GLN A N 1
ATOM 1144 C CA . GLN A 1 145 ? -7.265 -3.420 6.213 1.00 40.97 145 GLN A CA 1
ATOM 1145 C C . GLN A 1 145 ? -5.878 -3.463 5.588 1.00 40.97 145 GLN A C 1
ATOM 1147 O O . GLN A 1 145 ? -4.894 -3.380 6.308 1.00 40.97 145 GLN A O 1
ATOM 1152 N N . VAL A 1 146 ? -5.760 -3.594 4.268 1.00 46.56 146 VAL A N 1
ATOM 1153 C CA . VAL A 1 146 ? -4.450 -3.726 3.609 1.00 46.56 146 VAL A CA 1
ATOM 1154 C C . VAL A 1 146 ? -4.040 -2.412 2.943 1.00 46.56 146 VAL A C 1
ATOM 1156 O O . VAL A 1 146 ? -4.657 -1.963 1.976 1.00 46.56 146 VAL A O 1
ATOM 1159 N N . ILE A 1 147 ? -2.945 -1.813 3.414 1.00 56.22 147 ILE A N 1
ATOM 1160 C CA . ILE A 1 147 ? -2.228 -0.743 2.716 1.00 56.22 147 ILE A CA 1
ATOM 1161 C C . ILE A 1 147 ? -1.020 -1.359 2.003 1.00 56.22 147 ILE A C 1
ATOM 1163 O O . ILE A 1 147 ? -0.032 -1.768 2.620 1.00 56.22 147 ILE A O 1
ATOM 1167 N N . ALA A 1 148 ? -1.036 -1.357 0.674 1.00 51.75 148 ALA A N 1
ATOM 1168 C CA . ALA A 1 148 ? 0.164 -1.595 -0.113 1.00 51.75 148 ALA A CA 1
ATOM 1169 C C . ALA A 1 148 ? 1.047 -0.334 -0.068 1.00 51.75 148 ALA A C 1
ATOM 1171 O O . ALA A 1 148 ? 0.814 0.643 -0.782 1.00 51.75 148 ALA A O 1
ATOM 1172 N N . VAL A 1 149 ? 2.056 -0.334 0.810 1.00 49.47 149 VAL A N 1
ATOM 1173 C CA . VAL A 1 149 ? 2.966 0.806 1.020 1.00 49.47 149 VAL A CA 1
ATOM 1174 C C . VAL A 1 149 ? 4.218 0.672 0.166 1.00 49.47 149 VAL A C 1
ATOM 1176 O O . VAL A 1 149 ? 4.936 -0.333 0.234 1.00 49.47 149 VAL A O 1
ATOM 1179 N N . ILE A 1 150 ? 4.566 1.743 -0.555 1.00 42.78 150 ILE A N 1
ATOM 1180 C CA . ILE A 1 150 ? 5.853 1.869 -1.243 1.00 42.78 150 ILE A CA 1
ATOM 1181 C C . ILE A 1 150 ? 6.605 3.146 -0.830 1.00 42.78 150 ILE A C 1
ATOM 1183 O O . ILE A 1 150 ? 6.181 4.265 -1.080 1.00 42.78 150 ILE A O 1
ATOM 1187 N N . LYS A 1 151 ? 7.804 2.889 -0.277 1.00 37.56 151 LYS A N 1
ATOM 1188 C CA . LYS A 1 151 ? 9.075 3.648 -0.327 1.00 37.56 151 LYS A CA 1
ATOM 1189 C C . LYS A 1 151 ? 9.221 4.994 0.426 1.00 37.56 151 LYS A C 1
ATOM 1191 O O . LYS A 1 151 ? 8.639 6.001 0.051 1.00 37.56 151 LYS A O 1
ATOM 1196 N N . PRO A 1 152 ? 10.223 5.092 1.325 1.00 28.14 152 PRO A N 1
ATOM 1197 C CA . PRO A 1 152 ? 11.069 6.285 1.468 1.00 28.14 152 PRO A CA 1
ATOM 1198 C C . PRO A 1 152 ? 12.270 6.245 0.481 1.00 28.14 152 PRO A C 1
ATOM 1200 O O . PRO A 1 152 ? 12.994 5.251 0.415 1.00 28.14 152 PRO A O 1
ATOM 1203 N N . ARG A 1 153 ? 12.513 7.298 -0.317 1.00 40.16 153 ARG A N 1
ATOM 1204 C CA . ARG A 1 153 ? 13.837 7.582 -0.943 1.00 40.16 153 ARG A CA 1
ATOM 1205 C C . ARG A 1 153 ? 14.710 8.255 0.135 1.00 40.16 153 ARG A C 1
ATOM 1207 O O . ARG A 1 153 ? 14.167 9.035 0.899 1.00 40.16 153 ARG A O 1
ATOM 1214 N N . SER A 1 154 ? 16.013 8.055 0.324 1.00 35.69 154 SER A N 1
ATOM 1215 C CA . SER A 1 154 ? 17.107 7.327 -0.334 1.00 35.69 154 SER A CA 1
ATOM 1216 C C . SER A 1 154 ? 18.101 6.953 0.783 1.00 35.69 154 SER A C 1
ATOM 1218 O O . SER A 1 154 ? 18.169 7.663 1.785 1.00 35.69 154 SER A O 1
ATOM 1220 N N . ALA A 1 155 ? 18.902 5.895 0.628 1.00 33.09 155 ALA A N 1
ATOM 1221 C CA . ALA A 1 155 ? 20.135 5.791 1.418 1.00 33.09 155 ALA A CA 1
ATOM 1222 C C . ALA A 1 155 ? 21.042 7.001 1.091 1.00 33.09 155 ALA A C 1
ATOM 1224 O O . 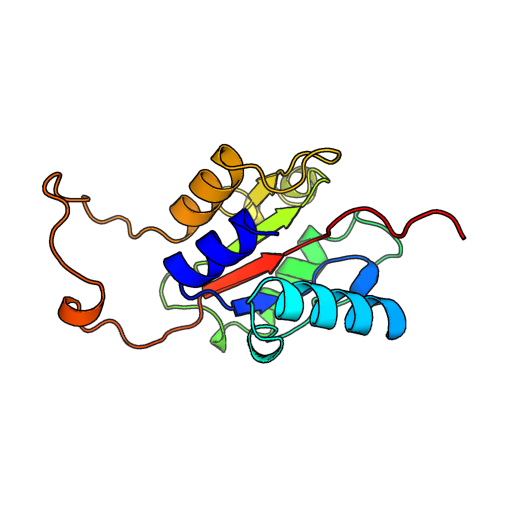ALA A 1 155 ? 21.028 7.429 -0.070 1.00 33.09 155 ALA A O 1
ATOM 1225 N N . PRO A 1 156 ? 21.800 7.564 2.053 1.00 28.64 156 PRO A N 1
ATOM 1226 C CA . PRO A 1 156 ? 22.802 8.575 1.725 1.00 28.64 156 PRO A CA 1
ATOM 1227 C C . PRO A 1 156 ? 23.837 7.979 0.750 1.00 28.64 156 PRO A C 1
ATOM 1229 O O . PRO A 1 156 ? 23.998 6.750 0.711 1.00 28.64 156 PRO A O 1
ATOM 1232 N N . PRO A 1 157 ? 24.512 8.808 -0.072 1.00 37.41 157 PRO A N 1
ATOM 1233 C CA . PRO A 1 157 ? 25.677 8.342 -0.812 1.00 37.41 157 PRO A CA 1
ATOM 1234 C C . PRO A 1 157 ? 26.713 7.783 0.176 1.00 37.41 157 PRO A C 1
ATOM 1236 O O . PRO A 1 157 ? 26.738 8.196 1.333 1.00 37.41 157 PRO A O 1
ATOM 1239 N N . ARG A 1 158 ? 27.468 6.795 -0.318 1.00 43.25 158 ARG A N 1
ATOM 1240 C CA . ARG A 1 158 ? 28.386 5.902 0.412 1.00 43.25 158 ARG A CA 1
ATOM 1241 C C . ARG A 1 158 ? 29.172 6.562 1.537 1.00 43.25 158 ARG A C 1
ATOM 1243 O O . ARG A 1 158 ? 29.731 7.649 1.283 1.00 43.25 158 ARG A O 1
#

Nearest PDB structures (foldseek):
  5djs-assembly1_A  TM=5.709E-01  e=2.066E+00  Thermobaculum terrenum
  7o9h-assembly1_A  TM=3.925E-01  e=3.163E+00  Escherichia coli DH5[alpha]
  2og2-assembly1_A  TM=4.146E-01  e=5.813E+00  Arabidopsis thaliana

Secondary structure (DSSP, 8-state):
-HHHHHHHHHHT-EEEE-SGGGGSHHHHHHHHHHHHHTT--GGGEEEE----SSSSTTHHHHHHHHHHH-GGGS-TT--EEEEESS--TTT-HHHHTTTEEEPBTTTBS-HHHHHHHHHHHS-SS---TT----TTTTT----PPEEEE-----PPP-

Organism: Symbiodinium pilosum (NCBI:txid2952)

InterPro domains:
  IPR000626 Ubiquitin-like domain [PS50053] (121-155)

Radius of gyration: 15.73 Å; Cα contacts (8 Å, |Δi|>4): 213; chains: 1; bounding box: 51×31×36 Å

Solvent-accessible surface area (backbone atoms only — not comparable to full-atom values): 9377 Å² total; per-residue (Å²): 101,65,43,58,35,49,37,33,66,76,67,63,35,32,32,28,35,70,35,80,45,65,81,35,73,73,45,42,51,53,48,37,54,52,35,41,79,51,72,34,63,58,80,39,54,79,50,63,38,64,82,87,53,99,63,75,82,43,47,45,59,20,48,47,56,38,48,74,75,39,57,86,51,36,37,98,83,61,41,48,38,42,36,31,60,61,77,48,43,83,69,34,53,84,77,27,64,82,25,62,39,72,32,43,84,88,74,33,66,40,70,72,47,33,51,55,51,46,57,51,69,52,70,99,58,85,78,68,94,75,86,78,82,64,77,78,79,71,74,68,71,95,63,46,27,41,35,32,52,41,77,84,87,73,82,76,82,133

Foldseek 3Di:
DLLVVVLCVLLVAAEEALELLVVDPVSLVVVQVVCVVNVHHSVSHPYYFDDPDNDCLCSLVSVVVVCVVPVQLADPVRQEAEEECDPCCVNPVPRHPLRYQHANLVPGCDNVSSVSNSVSSDDPDDPDPPPDDDPVVVPDPDGHYYYHDDDDDDPPDD